Protein AF-B5B2K7-F1 (afdb_monomer)

Radius of gyration: 9.64 Å; Cα contacts (8 Å, |Δi|>4): 8; chains: 1; bounding box: 19×14×25 Å

Sequence (31 aa):
MLEVAAEPTRRRLLQLLAPGERTVTQLASQF

Secondary structure (DSSP, 8-state):
-HHHHTSHHHHHHHHHHTTS---HHHHHTT-

Nearest PDB structures (foldseek):
  3pqj-assembly2_D  TM=8.962E-01  e=2.394E+00  Xylella fastidiosa
  3pqj-assembly2_C  TM=9.039E-01  e=2.766E+00  Xylella fastidiosa
  2quf-assembly1_A  TM=8.452E-01  e=3.197E+00  unclassified

Organism: Mycobacterium bovis (NCBI:txid1765)

pLDDT: mean 89.03, std 11.95, range [60.75, 98.06]

Structure (mmCIF, N/CA/C/O backbone):
data_AF-B5B2K7-F1
#
_entry.id   AF-B5B2K7-F1
#
loop_
_atom_site.group_PDB
_atom_site.id
_atom_site.type_symbol
_atom_site.label_atom_id
_atom_site.label_alt_id
_atom_site.label_comp_id
_atom_site.label_asym_id
_atom_site.label_entity_id
_atom_site.label_seq_id
_atom_site.pdbx_PDB_ins_code
_atom_site.Cartn_x
_atom_site.Cartn_y
_atom_site.Cartn_z
_atom_site.occupancy
_atom_site.B_iso_or_equiv
_atom_site.auth_seq_id
_atom_site.auth_comp_id
_atom_site.auth_asym_id
_atom_site.auth_atom_id
_atom_site.pdbx_PDB_model_num
ATOM 1 N N . MET A 1 1 ? 1.414 7.460 -16.343 1.00 60.75 1 MET A N 1
ATOM 2 C CA . MET A 1 1 ? 0.847 6.222 -15.746 1.00 60.75 1 MET A CA 1
ATOM 3 C C . MET A 1 1 ? 1.930 5.186 -15.441 1.00 60.75 1 MET A C 1
ATOM 5 O O . MET A 1 1 ? 1.989 4.741 -14.305 1.00 60.75 1 MET A O 1
ATOM 9 N N . LEU A 1 2 ? 2.815 4.834 -16.387 1.00 61.25 2 LEU A N 1
ATOM 10 C CA . LEU A 1 2 ? 3.837 3.788 -16.184 1.00 61.25 2 LEU A CA 1
ATOM 11 C C . LEU A 1 2 ? 4.904 4.122 -15.115 1.00 61.25 2 LEU A C 1
ATOM 13 O O . LEU A 1 2 ? 5.331 3.237 -14.381 1.00 61.25 2 LEU A O 1
ATOM 17 N N . GLU A 1 3 ? 5.286 5.395 -14.974 1.00 66.00 3 GLU A N 1
ATOM 18 C CA . GLU A 1 3 ? 6.335 5.834 -14.031 1.00 66.00 3 GLU A CA 1
ATOM 19 C C . GLU A 1 3 ? 5.954 5.648 -12.554 1.00 66.00 3 GLU A C 1
ATOM 21 O O . GL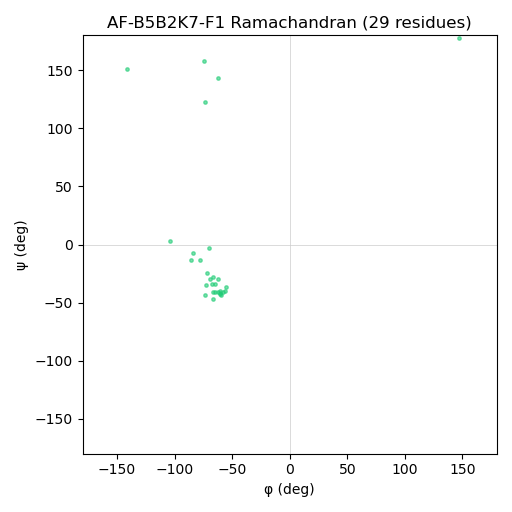U A 1 3 ? 6.810 5.414 -11.707 1.00 66.00 3 GLU A O 1
ATOM 26 N N . VAL A 1 4 ? 4.659 5.693 -12.225 1.00 66.88 4 VAL A N 1
ATOM 27 C CA . VAL A 1 4 ? 4.181 5.547 -10.840 1.00 66.88 4 VAL A CA 1
ATOM 28 C C . VAL A 1 4 ? 4.314 4.100 -10.360 1.00 66.88 4 VAL A C 1
ATOM 30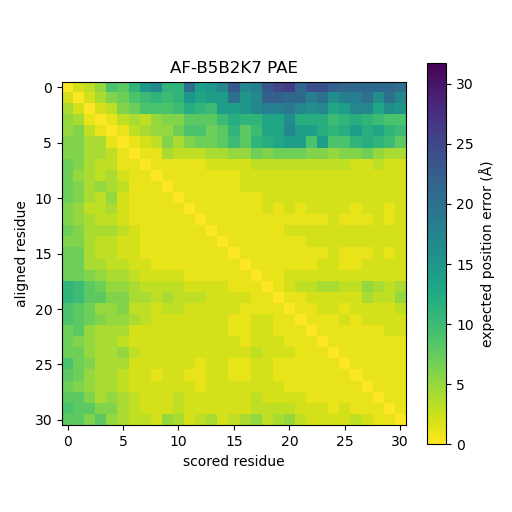 O O . VAL A 1 4 ? 4.634 3.878 -9.195 1.00 66.88 4 VAL A O 1
ATOM 33 N N . ALA A 1 5 ? 4.118 3.125 -11.252 1.00 62.78 5 ALA A N 1
ATOM 34 C CA . ALA A 1 5 ? 4.256 1.698 -10.957 1.00 62.78 5 ALA A CA 1
ATOM 35 C C . ALA A 1 5 ? 5.709 1.191 -11.051 1.00 62.78 5 ALA A C 1
ATOM 37 O O . ALA A 1 5 ? 5.975 0.042 -10.693 1.00 62.78 5 ALA A O 1
ATOM 38 N N . ALA A 1 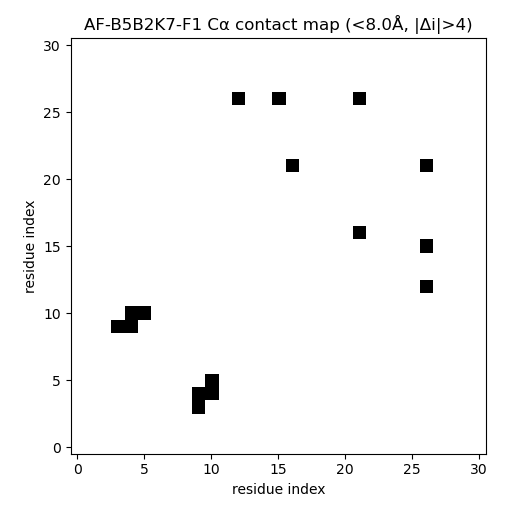6 ? 6.646 2.024 -11.521 1.00 75.00 6 ALA A N 1
ATOM 39 C CA . ALA A 1 6 ? 8.072 1.701 -11.526 1.00 75.00 6 ALA A CA 1
ATOM 40 C C . ALA A 1 6 ? 8.675 1.728 -10.111 1.00 75.00 6 ALA A C 1
ATOM 42 O O . ALA A 1 6 ? 9.659 1.038 -9.849 1.00 75.00 6 ALA A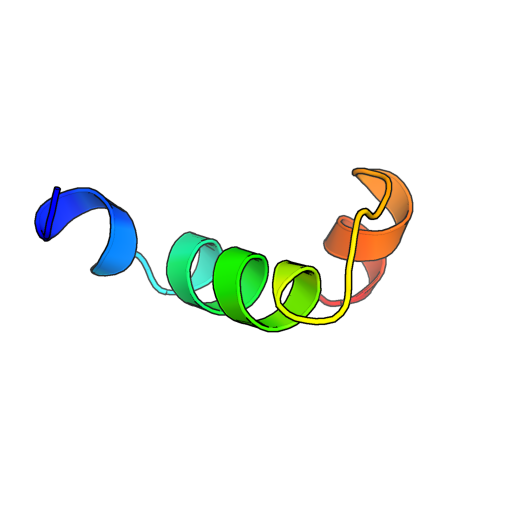 O 1
ATOM 43 N N . GLU A 1 7 ? 8.069 2.478 -9.184 1.00 91.06 7 GLU A N 1
ATOM 44 C CA . GLU A 1 7 ? 8.497 2.495 -7.789 1.00 91.06 7 GLU A CA 1
ATOM 45 C C . GLU A 1 7 ? 8.075 1.177 -7.090 1.00 91.06 7 GLU A C 1
ATOM 47 O O . GLU A 1 7 ? 6.888 0.819 -7.103 1.00 91.06 7 GLU A O 1
ATOM 52 N N . PRO A 1 8 ? 9.025 0.412 -6.509 1.00 88.75 8 PRO A N 1
ATOM 53 C CA . PRO A 1 8 ? 8.760 -0.916 -5.954 1.00 88.75 8 PRO A CA 1
ATOM 54 C C . PRO A 1 8 ? 7.661 -0.954 -4.888 1.00 88.75 8 PRO A C 1
ATOM 56 O O . PRO A 1 8 ? 6.842 -1.878 -4.895 1.00 88.75 8 PRO A O 1
ATOM 59 N N . THR A 1 9 ? 7.619 0.047 -4.010 1.00 93.62 9 THR A N 1
ATOM 60 C CA . THR A 1 9 ? 6.651 0.146 -2.912 1.00 93.62 9 THR A CA 1
ATOM 61 C C . THR A 1 9 ? 5.242 0.351 -3.460 1.00 93.62 9 THR A C 1
ATOM 63 O O . THR A 1 9 ? 4.326 -0.388 -3.107 1.00 93.62 9 THR A O 1
ATOM 66 N N . ARG A 1 10 ? 5.057 1.266 -4.416 1.00 92.88 10 ARG A N 1
ATOM 67 C CA . ARG A 1 10 ? 3.785 1.520 -5.108 1.00 92.88 10 ARG A CA 1
ATOM 68 C C . ARG A 1 10 ? 3.282 0.293 -5.851 1.00 92.88 10 ARG A C 1
ATOM 70 O O . ARG A 1 10 ? 2.105 -0.040 -5.741 1.00 92.88 10 ARG A O 1
ATOM 77 N N . ARG A 1 11 ? 4.157 -0.436 -6.547 1.00 93.38 11 ARG A N 1
ATOM 78 C CA . ARG A 1 11 ? 3.784 -1.708 -7.187 1.00 93.38 11 ARG A CA 1
ATOM 79 C C . ARG A 1 11 ? 3.299 -2.735 -6.164 1.00 93.38 11 ARG A C 1
ATOM 81 O O . ARG A 1 11 ? 2.310 -3.421 -6.414 1.00 93.38 11 ARG A O 1
ATOM 88 N N . ARG A 1 12 ? 3.961 -2.830 -5.008 1.00 93.38 12 ARG A N 1
ATOM 89 C CA . ARG A 1 12 ? 3.543 -3.734 -3.931 1.00 93.38 12 ARG A CA 1
ATOM 90 C C . ARG A 1 12 ? 2.207 -3.313 -3.316 1.00 93.38 12 ARG A C 1
ATOM 92 O O . ARG A 1 12 ? 1.357 -4.170 -3.098 1.00 93.38 12 ARG A O 1
ATOM 99 N N . LEU A 1 13 ? 1.981 -2.015 -3.113 1.00 95.31 13 LEU A N 1
ATOM 100 C CA . LEU A 1 13 ? 0.696 -1.480 -2.654 1.00 95.31 13 LEU A CA 1
ATOM 101 C C . LEU A 1 13 ? -0.440 -1.828 -3.628 1.00 95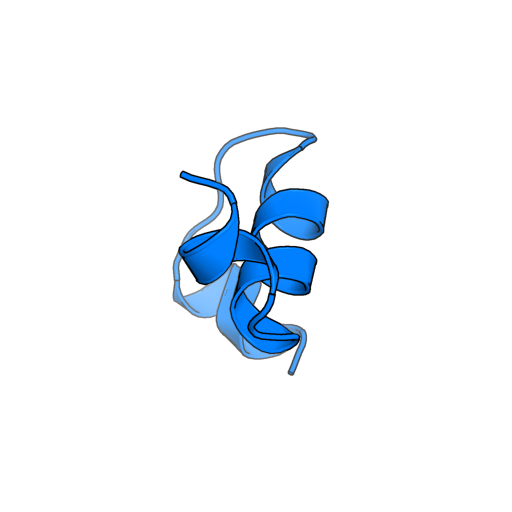.31 13 LEU A C 1
ATOM 103 O O . LEU A 1 13 ? -1.487 -2.298 -3.191 1.00 95.31 13 LEU A O 1
ATOM 107 N N . LEU A 1 14 ? -0.217 -1.696 -4.941 1.00 93.56 14 LEU A N 1
ATOM 108 C CA . LEU A 1 14 ? -1.198 -2.084 -5.963 1.00 93.56 14 LEU A CA 1
ATOM 109 C C . LEU A 1 14 ? -1.543 -3.581 -5.903 1.00 93.56 14 LEU A C 1
ATOM 111 O O . LEU A 1 14 ? -2.710 -3.944 -6.015 1.00 93.56 14 LEU A O 1
ATOM 115 N N . GLN A 1 15 ? -0.556 -4.452 -5.673 1.00 93.81 15 GLN A N 1
ATOM 116 C CA . GLN A 1 15 ? -0.801 -5.889 -5.487 1.00 93.81 15 GLN A CA 1
ATOM 117 C C . GLN A 1 15 ? -1.625 -6.183 -4.226 1.00 93.81 15 GLN A C 1
ATOM 119 O O . GLN A 1 15 ? -2.506 -7.037 -4.255 1.00 93.81 15 GLN A O 1
ATOM 124 N N . LEU A 1 16 ? -1.349 -5.483 -3.122 1.00 95.62 16 LEU A N 1
ATOM 125 C CA . LEU A 1 16 ? -2.071 -5.663 -1.858 1.00 95.62 16 LEU A CA 1
ATOM 126 C C . LEU A 1 16 ? -3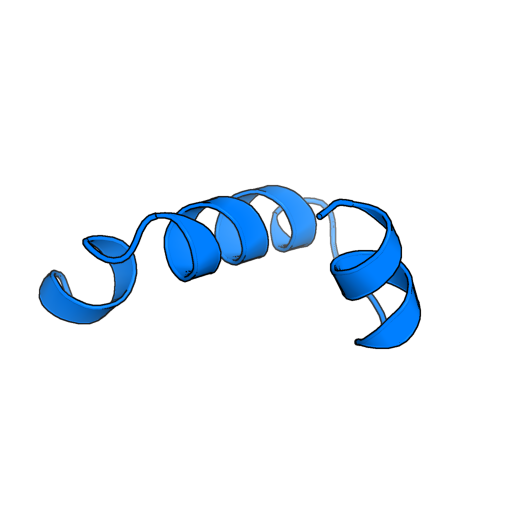.520 -5.165 -1.931 1.00 95.62 16 LEU A C 1
ATOM 128 O O . LEU A 1 16 ? -4.380 -5.708 -1.236 1.00 95.62 16 LEU A O 1
ATOM 132 N N . LEU A 1 17 ? -3.783 -4.164 -2.771 1.00 95.88 17 LEU A N 1
ATOM 133 C CA . LEU A 1 17 ? -5.111 -3.596 -3.014 1.00 95.88 17 LEU A CA 1
ATOM 134 C C . LEU A 1 17 ? -5.914 -4.346 -4.088 1.00 95.88 17 LEU A C 1
ATOM 136 O O . LEU A 1 17 ? -7.120 -4.148 -4.184 1.00 95.88 17 LEU A O 1
ATOM 140 N N . ALA A 1 18 ? -5.286 -5.229 -4.873 1.00 95.06 18 ALA A N 1
ATOM 141 C CA . ALA A 1 18 ? -5.972 -5.999 -5.915 1.00 95.06 18 ALA A CA 1
ATOM 142 C C . ALA A 1 18 ? -7.192 -6.812 -5.413 1.00 95.06 18 ALA A C 1
ATOM 144 O O . ALA A 1 18 ? -8.181 -6.879 -6.140 1.00 95.06 18 ALA A O 1
ATOM 145 N N . PRO A 1 19 ? -7.183 -7.402 -4.197 1.00 95.12 19 PRO A N 1
ATOM 146 C CA . PRO A 1 19 ? -8.345 -8.115 -3.660 1.00 95.12 19 PRO A CA 1
ATOM 147 C C . PRO A 1 19 ? -9.456 -7.207 -3.108 1.00 95.12 19 PRO A C 1
ATOM 149 O O . PRO A 1 19 ? -10.537 -7.709 -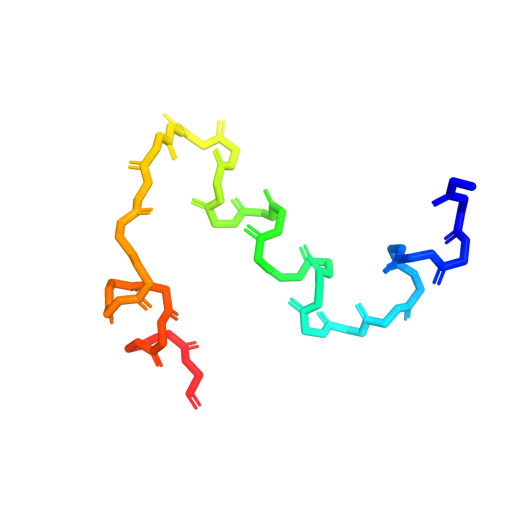2.816 1.00 95.12 19 PRO A O 1
ATOM 152 N N . GLY A 1 20 ? -9.195 -5.912 -2.899 1.00 95.69 20 GLY A N 1
ATOM 153 C CA . GLY A 1 20 ? -10.144 -4.981 -2.291 1.00 95.69 20 GLY A CA 1
ATOM 154 C C . GLY A 1 20 ? -9.490 -3.890 -1.443 1.00 95.69 20 GLY A C 1
ATOM 155 O O . GLY A 1 20 ? -8.271 -3.849 -1.256 1.00 95.69 20 GLY A O 1
ATOM 156 N N . GLU A 1 21 ? -10.333 -3.002 -0.921 1.00 96.88 21 GLU A N 1
ATOM 157 C CA . GLU A 1 21 ? -9.919 -1.862 -0.104 1.00 96.88 21 GLU A CA 1
ATOM 158 C C . GLU A 1 21 ? -9.223 -2.295 1.193 1.00 96.88 21 GLU A C 1
ATOM 160 O O . GLU A 1 21 ? -9.587 -3.283 1.834 1.00 96.88 21 GLU A O 1
ATOM 165 N N . ARG A 1 22 ? -8.206 -1.527 1.591 1.00 97.12 22 ARG A N 1
ATOM 166 C CA . ARG A 1 22 ? -7.454 -1.714 2.836 1.00 97.12 22 ARG A CA 1
ATOM 167 C C . ARG A 1 22 ? -7.117 -0.365 3.446 1.00 97.12 22 ARG A C 1
ATOM 169 O O . ARG A 1 22 ? -6.910 0.613 2.731 1.00 97.12 22 ARG A O 1
ATOM 176 N N . THR A 1 23 ? -7.002 -0.323 4.768 1.00 98.00 23 THR A N 1
ATOM 177 C CA . THR A 1 23 ? -6.535 0.875 5.467 1.00 98.00 23 THR A CA 1
ATOM 178 C C . THR A 1 23 ? -5.030 1.060 5.295 1.00 98.00 23 THR A C 1
ATOM 180 O O . THR A 1 23 ? -4.280 0.107 5.071 1.00 98.00 23 THR A O 1
ATOM 183 N N . VAL A 1 24 ? -4.561 2.295 5.474 1.00 96.75 24 VAL A N 1
ATOM 184 C CA . VAL A 1 24 ? -3.124 2.612 5.447 1.00 96.75 24 VAL A CA 1
ATOM 185 C C . VAL A 1 24 ? -2.360 1.797 6.493 1.00 96.75 24 VAL A C 1
ATOM 187 O O . VAL A 1 24 ? -1.304 1.259 6.182 1.00 96.75 24 VAL A O 1
ATOM 190 N N . THR A 1 25 ? -2.910 1.626 7.699 1.00 98.06 25 THR A N 1
ATOM 191 C CA . THR A 1 25 ? -2.292 0.812 8.760 1.00 98.06 25 THR A CA 1
ATOM 192 C C . THR A 1 25 ? -2.147 -0.656 8.351 1.00 98.06 25 THR A C 1
ATOM 194 O O . THR A 1 25 ? -1.107 -1.257 8.601 1.00 98.06 25 THR A O 1
ATOM 197 N N . GLN A 1 26 ? -3.152 -1.232 7.681 1.00 96.62 26 GLN A N 1
ATOM 198 C CA . GLN A 1 26 ? -3.092 -2.611 7.177 1.00 96.62 26 GLN A CA 1
ATOM 199 C C . GLN A 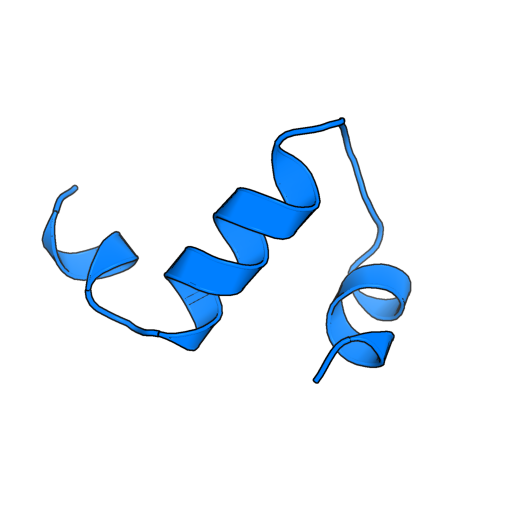1 26 ? -2.060 -2.786 6.057 1.00 96.62 26 GLN A C 1
ATOM 201 O O . GLN A 1 26 ? -1.461 -3.851 5.936 1.00 96.62 26 GLN A O 1
ATOM 206 N N . LEU A 1 27 ? -1.864 -1.764 5.221 1.00 97.19 27 LEU A N 1
ATOM 207 C CA . LEU A 1 27 ? -0.844 -1.780 4.172 1.00 97.19 27 LEU A CA 1
ATOM 208 C C . LEU A 1 27 ? 0.558 -1.609 4.762 1.00 97.19 27 LEU A C 1
ATOM 210 O O . LEU A 1 27 ? 1.463 -2.347 4.388 1.00 97.19 27 LEU A O 1
ATOM 214 N N . ALA A 1 28 ? 0.721 -0.681 5.707 1.00 95.69 28 ALA A N 1
ATOM 215 C CA . ALA A 1 28 ? 1.992 -0.407 6.369 1.00 95.69 28 ALA A CA 1
ATOM 216 C C . ALA A 1 28 ? 2.514 -1.613 7.160 1.00 95.69 28 ALA A C 1
ATOM 218 O O . ALA A 1 28 ? 3.717 -1.796 7.236 1.00 95.69 28 ALA A O 1
ATOM 219 N N . SER A 1 29 ? 1.637 -2.479 7.683 1.00 96.62 29 SER A N 1
ATOM 220 C CA . SER A 1 29 ? 2.056 -3.694 8.395 1.00 96.62 29 SER A CA 1
ATOM 221 C C . SER A 1 29 ? 2.680 -4.779 7.495 1.00 96.62 29 SER A C 1
ATOM 223 O O . SER A 1 29 ? 3.010 -5.852 7.995 1.00 96.62 29 SER A O 1
ATOM 225 N N . GLN A 1 30 ? 2.731 -4.572 6.173 1.00 91.06 30 GLN A N 1
ATOM 226 C CA . GLN A 1 30 ? 3.283 -5.510 5.182 1.00 91.06 30 GLN A CA 1
ATOM 227 C C . GLN A 1 30 ? 4.674 -5.088 4.669 1.00 91.06 30 GLN A C 1
ATOM 229 O O . GLN A 1 30 ? 5.200 -5.741 3.763 1.00 91.06 30 GLN A O 1
ATOM 234 N N . PHE A 1 31 ? 5.227 -4.001 5.214 1.00 90.12 31 PHE A N 1
ATOM 235 C CA . PHE A 1 31 ? 6.552 -3.448 4.929 1.00 90.12 31 PHE A CA 1
ATOM 236 C C . PHE A 1 31 ? 7.334 -3.315 6.237 1.00 90.12 31 PHE A C 1
ATOM 238 O O . PHE A 1 31 ? 8.572 -3.460 6.172 1.00 90.12 31 PHE A O 1
#

Solvent-accessible surface area (backbone atoms only — not comparable to full-atom values): 2044 Å² total; per-residue (Å²): 120,71,74,63,55,67,41,68,66,51,39,49,50,53,60,69,42,69,88,43,92,75,53,69,69,68,56,56,76,76,114

Foldseek 3Di:
DVVQCVPPLSVLLCVVCVVHDDDPVVSVVVD

InterPro domains:
  IPR001845 HTH ArsR-type DNA-binding 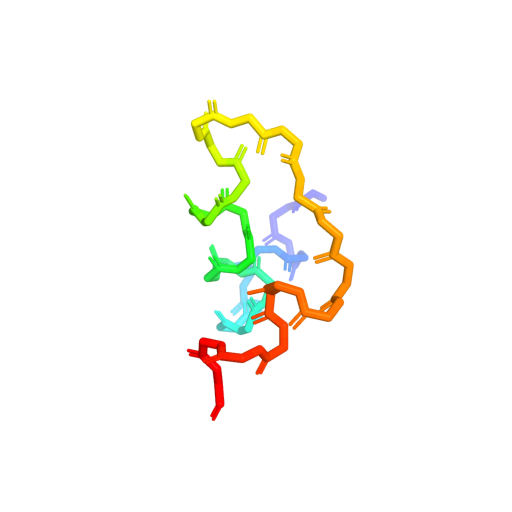domain [PF01022] (8-30)
  IPR036388 Winged helix-like DNA-binding domain superfamily [G3DSA:1.10.10.10] (1-31)
  IPR036390 Winged helix DNA-binding domain superfamily [SSF46785] (2-30)